Protein AF-A0A5N8WNR5-F1 (afdb_monomer_lite)

Foldseek 3Di:
DQVVLVVCLVVPPDDPVVSVVSCCCCVPQVCVQCVPPDPVVDDPVSVVVSVVVVVVVVVVVVVVVVVVVVVVVVVPPPPDPPDDPDDDDDDDDDDDDDDDDDDDPDDDDD

Sequence (110 aa):
MAFLLDRWLGVAELDETSYERAEGIIRNYIKPTFGDLKAGKLTAEMLELFYARLRQRQDQIRTRALIRVWRTTRSTTSPAPRSACFAASASRSPIEASPPPCRRSASSSA

InterPro domains:
  IPR004107 Integrase, SAM-like, N-terminal [PF14659] (5-50)
  IPR010998 Integrase/recombinase, N-terminal [G3DSA:1.10.150.130] (1-103)

Radius of gyration: 32.84 Å; chains: 1; bounding box: 47×81×42 Å

Structure (mmCIF, N/CA/C/O backbone):
data_AF-A0A5N8WNR5-F1
#
_entry.id   AF-A0A5N8WNR5-F1
#
loop_
_atom_site.group_PDB
_atom_site.id
_atom_site.type_symbol
_atom_site.label_atom_id
_atom_site.label_alt_id
_atom_site.label_comp_id
_atom_site.label_asym_id
_atom_site.label_entity_id
_atom_site.label_seq_id
_atom_site.pdbx_PDB_ins_code
_atom_site.Cartn_x
_atom_site.Cartn_y
_atom_site.Cartn_z
_atom_site.occupancy
_atom_site.B_iso_or_equiv
_atom_site.auth_seq_id
_atom_site.auth_comp_id
_atom_site.auth_asym_id
_atom_site.auth_atom_id
_atom_site.pdbx_PDB_model_num
ATOM 1 N N . MET A 1 1 ? -0.225 -11.974 3.074 1.00 89.94 1 MET A N 1
ATOM 2 C CA . MET A 1 1 ? -0.449 -11.275 1.790 1.00 89.94 1 MET A CA 1
ATOM 3 C C . MET A 1 1 ? 0.859 -10.981 1.067 1.00 89.94 1 MET A C 1
ATOM 5 O O . MET A 1 1 ? 0.861 -11.037 -0.152 1.00 89.94 1 MET A O 1
ATOM 9 N N . ALA A 1 2 ? 1.956 -10.687 1.780 1.00 91.06 2 ALA A N 1
ATOM 10 C CA . ALA A 1 2 ? 3.223 -10.234 1.189 1.00 91.06 2 ALA A CA 1
ATOM 11 C C . ALA A 1 2 ? 3.719 -11.101 0.017 1.00 91.06 2 ALA A C 1
ATOM 13 O O . ALA A 1 2 ? 3.940 -10.575 -1.066 1.00 91.06 2 ALA A O 1
ATOM 14 N N . PHE A 1 3 ? 3.763 -12.425 0.196 1.00 92.06 3 PHE A N 1
ATOM 15 C CA . PHE A 1 3 ? 4.153 -13.363 -0.863 1.00 92.06 3 PHE A CA 1
ATOM 16 C C . PHE A 1 3 ? 3.295 -13.251 -2.138 1.00 92.06 3 PHE A C 1
ATOM 18 O O . PHE A 1 3 ? 3.811 -13.354 -3.246 1.00 92.06 3 PHE A O 1
ATOM 25 N N . LEU A 1 4 ? 1.985 -13.015 -2.001 1.00 93.81 4 LEU A N 1
ATOM 26 C CA . LEU A 1 4 ? 1.087 -12.872 -3.153 1.00 93.81 4 LEU A CA 1
ATOM 27 C C . LEU A 1 4 ? 1.359 -11.579 -3.925 1.00 93.81 4 LEU A C 1
ATOM 29 O O . LEU A 1 4 ? 1.251 -11.578 -5.144 1.00 93.81 4 LEU A O 1
ATOM 33 N N . LEU A 1 5 ? 1.726 -10.501 -3.228 1.00 93.31 5 LEU A N 1
ATOM 34 C CA . LEU A 1 5 ? 2.086 -9.228 -3.858 1.00 93.31 5 LEU A CA 1
ATOM 35 C C . LEU A 1 5 ? 3.389 -9.359 -4.653 1.00 93.31 5 LEU A C 1
ATOM 37 O O . LEU A 1 5 ? 3.470 -8.853 -5.766 1.00 93.31 5 LEU A O 1
ATOM 41 N N . ASP A 1 6 ? 4.363 -10.098 -4.118 1.00 92.50 6 ASP A N 1
ATOM 42 C CA . ASP A 1 6 ? 5.626 -10.380 -4.810 1.00 92.50 6 ASP A CA 1
ATOM 43 C C . ASP A 1 6 ? 5.405 -11.269 -6.037 1.00 92.50 6 ASP A C 1
ATOM 45 O O . ASP A 1 6 ? 5.952 -11.021 -7.110 1.00 92.50 6 ASP A O 1
ATOM 49 N N . ARG A 1 7 ? 4.529 -12.275 -5.917 1.00 94.12 7 ARG A N 1
ATOM 50 C CA . ARG A 1 7 ? 4.144 -13.111 -7.058 1.00 94.12 7 ARG A CA 1
ATOM 51 C C . ARG A 1 7 ? 3.386 -12.317 -8.120 1.00 94.12 7 ARG A C 1
ATOM 53 O O . ARG A 1 7 ? 3.612 -12.553 -9.301 1.00 94.12 7 ARG A O 1
ATOM 60 N N . TRP A 1 8 ? 2.503 -11.407 -7.709 1.00 94.31 8 TRP A N 1
ATOM 61 C CA . TRP A 1 8 ? 1.761 -10.538 -8.620 1.00 94.31 8 TRP A CA 1
ATOM 62 C C . TRP A 1 8 ? 2.698 -9.600 -9.379 1.00 94.31 8 TRP A C 1
ATOM 64 O O . TRP A 1 8 ? 2.572 -9.517 -10.592 1.00 94.31 8 TRP A O 1
ATOM 74 N N . LEU A 1 9 ? 3.683 -8.985 -8.714 1.00 93.38 9 LEU A N 1
ATOM 75 C CA . LEU A 1 9 ? 4.697 -8.158 -9.379 1.00 93.38 9 LEU A CA 1
ATOM 76 C C . LEU A 1 9 ? 5.458 -8.924 -10.469 1.00 93.38 9 LEU A C 1
ATOM 78 O O . LEU A 1 9 ? 5.720 -8.367 -11.525 1.00 93.38 9 LEU A O 1
ATOM 82 N N . GLY A 1 10 ? 5.764 -10.205 -10.245 1.00 90.38 10 GLY A N 1
ATOM 83 C CA . GLY A 1 10 ? 6.450 -11.038 -11.238 1.00 90.38 10 GLY A CA 1
ATOM 84 C C . GLY A 1 10 ? 5.583 -11.529 -12.406 1.00 90.38 10 GLY A C 1
ATOM 85 O O . GLY A 1 10 ? 6.122 -12.112 -13.340 1.00 90.38 10 GLY A O 1
ATOM 86 N N . VAL A 1 11 ? 4.258 -11.362 -12.345 1.00 95.25 11 VAL A N 1
ATOM 87 C CA . VAL A 1 11 ? 3.315 -11.766 -13.412 1.00 95.25 11 VAL A CA 1
ATOM 88 C C . VAL A 1 11 ? 2.641 -10.553 -14.055 1.00 95.25 11 VAL A C 1
ATOM 90 O O . VAL A 1 11 ? 2.144 -10.643 -15.172 1.00 95.25 11 VAL A O 1
ATOM 93 N N . ALA A 1 12 ? 2.611 -9.418 -13.363 1.00 90.88 12 ALA A N 1
ATOM 94 C CA . ALA A 1 12 ? 2.114 -8.174 -13.908 1.00 90.88 12 ALA A CA 1
ATOM 95 C C . ALA A 1 12 ? 3.044 -7.735 -15.047 1.00 90.88 12 ALA A C 1
ATOM 97 O O . ALA A 1 12 ? 4.220 -7.459 -14.828 1.00 90.88 12 ALA A O 1
ATOM 98 N N . GLU A 1 13 ? 2.510 -7.680 -16.265 1.00 90.62 13 GLU A N 1
ATOM 99 C CA . GLU A 1 13 ? 3.202 -7.159 -17.446 1.00 90.62 13 GLU A CA 1
ATOM 100 C C . GLU A 1 13 ? 3.347 -5.633 -17.321 1.00 90.62 13 GLU A C 1
ATOM 102 O O . GLU A 1 13 ? 2.576 -4.858 -17.886 1.00 90.62 13 GLU A O 1
ATOM 107 N N . LEU A 1 14 ? 4.297 -5.197 -16.494 1.00 91.88 14 LEU A N 1
ATOM 108 C CA . LEU A 1 14 ? 4.606 -3.794 -16.233 1.00 91.88 14 LEU A CA 1
ATOM 109 C C . LEU A 1 14 ? 5.872 -3.392 -16.986 1.00 91.88 14 LEU A C 1
ATOM 111 O O . LEU A 1 14 ? 6.818 -4.170 -17.094 1.00 91.88 14 LEU A O 1
ATOM 115 N N . ASP A 1 15 ? 5.906 -2.151 -17.469 1.00 93.19 15 ASP A N 1
ATOM 116 C CA . ASP A 1 15 ? 7.166 -1.530 -17.867 1.00 93.19 15 ASP A CA 1
ATOM 117 C C . ASP A 1 15 ? 8.072 -1.317 -16.640 1.00 93.19 15 ASP A C 1
ATOM 119 O O . ASP A 1 15 ? 7.586 -1.239 -15.509 1.00 93.19 15 ASP A O 1
ATOM 123 N N . GLU A 1 16 ? 9.379 -1.179 -16.862 1.00 89.25 16 GLU A N 1
ATOM 124 C CA . GLU A 1 16 ? 10.378 -1.049 -15.790 1.00 89.25 16 GLU A CA 1
ATOM 125 C C . GLU A 1 16 ? 10.050 0.091 -14.806 1.00 89.25 16 GLU A C 1
ATOM 127 O O . GLU A 1 16 ? 10.093 -0.084 -13.590 1.00 89.25 16 GLU A O 1
ATOM 132 N N . THR A 1 17 ? 9.623 1.254 -15.312 1.00 93.00 17 THR A N 1
ATOM 133 C CA . THR A 1 17 ? 9.334 2.423 -14.463 1.00 93.00 17 THR A CA 1
ATOM 134 C C . THR A 1 17 ? 8.072 2.226 -13.622 1.00 93.00 17 THR A C 1
ATOM 136 O O . THR A 1 17 ? 7.988 2.673 -12.471 1.00 93.00 17 THR A O 1
ATOM 139 N N . SER A 1 18 ? 7.081 1.528 -14.176 1.00 93.06 18 SER A N 1
ATOM 140 C CA . SER A 1 18 ? 5.862 1.142 -13.474 1.00 93.06 18 SER A CA 1
ATOM 141 C C . SER A 1 18 ? 6.128 0.043 -12.454 1.00 93.06 18 SER A C 1
ATOM 143 O O . SER A 1 18 ? 5.547 0.092 -11.368 1.00 93.06 18 SER A O 1
ATOM 145 N N . TYR A 1 19 ? 7.021 -0.902 -12.761 1.00 94.50 19 TYR A N 1
ATOM 146 C CA . TYR A 1 19 ? 7.453 -1.946 -11.839 1.00 94.50 19 TYR A CA 1
ATOM 147 C C . TYR A 1 19 ? 8.126 -1.338 -10.608 1.00 94.50 19 T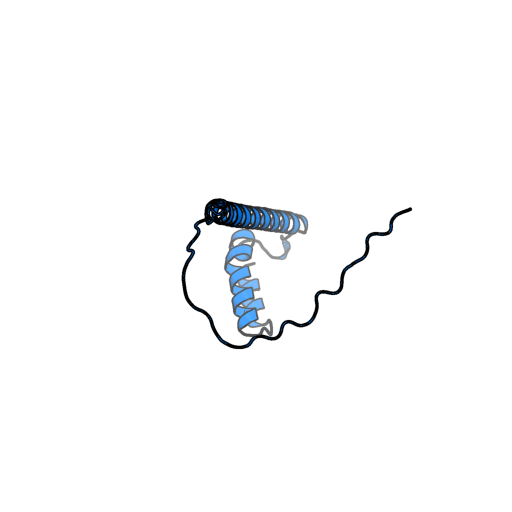YR A C 1
ATOM 149 O O . TYR A 1 19 ? 7.651 -1.554 -9.494 1.00 94.50 19 TYR A O 1
ATOM 157 N N . GLU A 1 20 ? 9.146 -0.496 -10.794 1.00 94.62 20 GLU A N 1
ATOM 158 C CA . GLU A 1 20 ? 9.848 0.180 -9.693 1.00 94.62 20 GLU A CA 1
ATOM 159 C C . GLU A 1 20 ? 8.885 1.004 -8.827 1.00 94.62 20 GLU A C 1
ATOM 161 O O . GLU A 1 20 ? 8.924 0.971 -7.590 1.00 94.62 20 GLU A O 1
ATOM 166 N N . ARG A 1 21 ? 7.959 1.732 -9.468 1.00 94.62 21 ARG A N 1
ATOM 167 C CA . ARG A 1 21 ? 6.927 2.491 -8.753 1.00 94.62 21 ARG A CA 1
ATOM 168 C C . ARG A 1 21 ? 6.011 1.564 -7.952 1.00 94.62 21 ARG A C 1
ATOM 170 O O . ARG A 1 21 ? 5.721 1.862 -6.790 1.00 94.62 21 ARG A O 1
ATOM 177 N N . ALA A 1 22 ? 5.520 0.486 -8.558 1.00 94.25 22 ALA A N 1
ATOM 178 C CA . ALA A 1 22 ? 4.606 -0.456 -7.921 1.00 94.25 22 ALA A CA 1
ATOM 179 C C . ALA A 1 22 ? 5.281 -1.179 -6.751 1.00 94.25 22 ALA A C 1
ATOM 181 O O . ALA A 1 22 ? 4.718 -1.224 -5.654 1.00 94.25 22 ALA A O 1
ATOM 182 N N . GLU A 1 23 ? 6.507 -1.661 -6.946 1.00 95.62 23 GLU A N 1
ATOM 183 C CA . GLU A 1 23 ? 7.337 -2.255 -5.903 1.00 95.62 23 GLU A CA 1
ATOM 184 C C . GLU A 1 23 ? 7.538 -1.269 -4.748 1.00 95.62 23 GLU A C 1
ATOM 186 O O . GLU A 1 23 ? 7.297 -1.611 -3.587 1.00 95.62 23 GLU A O 1
ATOM 191 N N . GLY A 1 24 ? 7.890 -0.017 -5.054 1.00 95.62 24 GLY A N 1
ATOM 192 C CA . GLY A 1 24 ? 8.044 1.041 -4.063 1.00 95.62 24 GLY A CA 1
ATOM 193 C C . GLY A 1 24 ? 6.773 1.269 -3.241 1.00 95.62 24 GLY A C 1
ATOM 194 O O . GLY A 1 24 ? 6.835 1.350 -2.011 1.00 95.62 24 GLY A O 1
ATOM 195 N N . ILE A 1 25 ? 5.602 1.322 -3.884 1.00 94.12 25 ILE A N 1
ATOM 196 C CA . ILE A 1 25 ? 4.313 1.472 -3.188 1.00 94.12 25 ILE A CA 1
ATOM 197 C C . ILE A 1 25 ? 4.032 0.257 -2.297 1.00 94.12 25 ILE A C 1
ATOM 199 O O . ILE A 1 25 ? 3.677 0.408 -1.122 1.00 94.12 25 ILE A O 1
ATOM 203 N N . ILE A 1 26 ? 4.206 -0.948 -2.841 1.00 94.94 26 ILE A N 1
ATOM 204 C CA . ILE A 1 26 ? 3.957 -2.204 -2.134 1.00 94.94 26 ILE A CA 1
ATOM 205 C C . ILE A 1 26 ? 4.855 -2.304 -0.904 1.00 94.94 26 ILE A C 1
ATOM 207 O O . ILE A 1 26 ? 4.362 -2.551 0.197 1.00 94.94 26 ILE A O 1
ATOM 211 N N . ARG A 1 27 ? 6.156 -2.063 -1.066 1.00 95.81 27 ARG A N 1
ATOM 212 C CA . ARG A 1 27 ? 7.150 -2.137 0.005 1.00 95.81 27 ARG A CA 1
ATOM 213 C C . ARG A 1 27 ? 6.911 -1.098 1.094 1.00 95.81 27 ARG A C 1
ATOM 215 O O . ARG A 1 27 ? 7.000 -1.436 2.271 1.00 95.81 27 ARG A O 1
ATOM 222 N N . ASN A 1 28 ? 6.606 0.142 0.720 1.00 95.06 28 ASN A N 1
ATOM 223 C CA . ASN A 1 28 ? 6.553 1.251 1.673 1.00 95.06 28 ASN A CA 1
ATOM 224 C C . ASN A 1 28 ? 5.205 1.384 2.388 1.00 95.06 28 ASN A C 1
ATOM 226 O O . ASN A 1 28 ? 5.165 1.874 3.516 1.00 95.06 28 ASN A O 1
ATOM 230 N N . TYR A 1 29 ? 4.102 0.972 1.755 1.00 93.94 29 TYR A N 1
ATOM 231 C CA . TYR A 1 29 ? 2.758 1.225 2.285 1.00 93.94 29 TYR A CA 1
ATOM 232 C C . TYR A 1 29 ? 1.944 -0.047 2.521 1.00 93.94 29 TYR A C 1
ATOM 234 O O . TYR A 1 29 ? 1.309 -0.182 3.570 1.00 93.94 29 TYR A O 1
ATOM 242 N N . ILE A 1 30 ? 1.959 -0.988 1.574 1.00 93.75 30 ILE A N 1
ATOM 243 C CA . ILE A 1 30 ? 1.048 -2.142 1.603 1.00 93.75 30 ILE A CA 1
ATOM 244 C C . ILE A 1 30 ? 1.607 -3.264 2.483 1.00 93.75 30 ILE A C 1
ATOM 246 O O . ILE A 1 3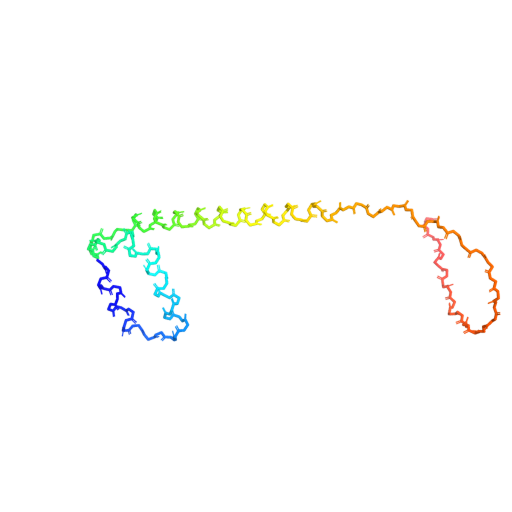0 ? 0.906 -3.740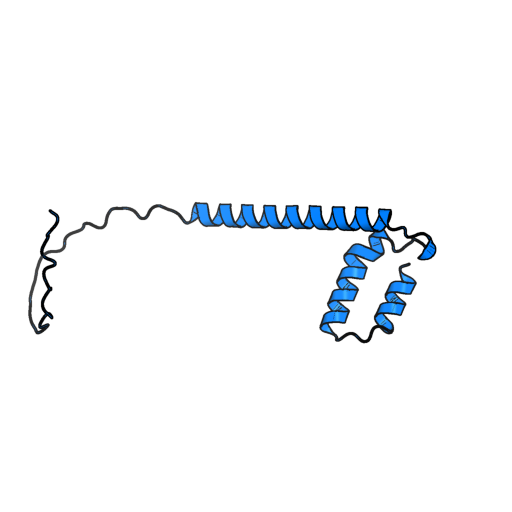 3.375 1.00 93.75 30 ILE A O 1
ATOM 250 N N . LYS A 1 31 ? 2.872 -3.661 2.291 1.00 94.00 31 LYS A N 1
ATOM 251 C CA . LYS A 1 31 ? 3.531 -4.721 3.072 1.00 94.00 31 LYS A CA 1
ATOM 252 C C . LYS A 1 31 ? 3.539 -4.435 4.581 1.00 94.00 31 LYS A C 1
ATOM 254 O O . LYS A 1 31 ? 3.131 -5.328 5.316 1.00 94.00 31 LYS A O 1
ATOM 259 N N . PRO A 1 32 ? 3.887 -3.229 5.069 1.00 94.62 32 PRO A N 1
ATOM 260 C CA . PRO A 1 32 ? 3.878 -2.956 6.508 1.00 94.62 32 PRO A CA 1
ATOM 261 C C . PRO A 1 32 ? 2.480 -2.997 7.137 1.00 94.62 32 PRO A C 1
ATOM 263 O O . PRO A 1 32 ? 2.355 -3.220 8.334 1.00 94.62 32 PRO A O 1
ATOM 266 N N . THR A 1 33 ? 1.430 -2.759 6.345 1.00 94.06 33 THR A N 1
ATOM 267 C CA . THR A 1 33 ? 0.056 -2.647 6.859 1.00 94.06 33 THR A CA 1
ATOM 268 C C . THR A 1 33 ? -0.714 -3.963 6.747 1.00 94.06 33 THR A C 1
ATOM 270 O O . THR A 1 33 ? -1.442 -4.341 7.660 1.00 94.06 33 THR A O 1
ATOM 273 N N . PHE A 1 34 ? -0.565 -4.667 5.624 1.00 94.75 34 PHE A N 1
ATOM 274 C CA . PHE A 1 34 ? -1.364 -5.847 5.280 1.00 94.75 34 PHE A CA 1
ATOM 275 C C . PHE A 1 34 ? -0.517 -7.082 4.953 1.00 94.75 34 PHE A C 1
ATOM 277 O O . PHE A 1 34 ? -1.068 -8.127 4.605 1.00 94.75 34 PHE A O 1
ATOM 284 N N . GLY A 1 35 ? 0.814 -6.996 5.044 1.00 91.31 35 GLY A N 1
ATOM 285 C CA . GLY A 1 35 ? 1.740 -8.058 4.642 1.00 91.31 35 GLY A CA 1
ATOM 286 C C . GLY A 1 35 ? 1.478 -9.390 5.338 1.00 91.31 35 GLY A C 1
ATOM 287 O O . GLY A 1 35 ? 1.421 -10.420 4.658 1.00 91.31 35 GLY A O 1
ATOM 288 N N . ASP A 1 36 ? 1.208 -9.353 6.642 1.00 93.94 36 ASP A N 1
ATOM 289 C CA . ASP A 1 36 ? 0.951 -10.537 7.475 1.00 93.94 36 ASP A CA 1
ATOM 290 C C . ASP A 1 36 ? -0.512 -11.004 7.430 1.00 93.94 36 ASP A C 1
ATOM 292 O O . ASP A 1 36 ? -0.842 -12.128 7.816 1.00 93.94 36 ASP A O 1
ATOM 296 N N . LEU A 1 37 ? -1.413 -10.173 6.901 1.00 94.19 37 LEU A N 1
ATOM 297 C CA . LEU A 1 37 ? -2.827 -10.506 6.790 1.00 94.19 37 LEU A CA 1
ATOM 298 C C . LEU A 1 37 ? -3.049 -11.538 5.674 1.00 94.19 37 LEU A C 1
ATOM 300 O O . LEU A 1 37 ? -2.419 -11.500 4.615 1.00 94.19 37 LEU A O 1
ATOM 304 N N . LYS A 1 38 ? -3.968 -12.486 5.868 1.00 92.38 38 LYS A N 1
ATOM 305 C CA . LYS A 1 38 ? -4.421 -13.360 4.772 1.00 92.38 38 LYS A CA 1
ATOM 306 C C . LYS A 1 38 ? -5.325 -12.566 3.824 1.00 92.38 38 LYS A C 1
ATOM 308 O O . LYS A 1 38 ? -6.166 -11.812 4.299 1.00 92.38 38 LYS A O 1
ATOM 313 N N . ALA A 1 39 ? -5.205 -12.798 2.514 1.00 89.12 39 ALA A N 1
ATOM 314 C CA . ALA A 1 39 ? -5.995 -12.105 1.486 1.00 89.12 39 ALA A CA 1
ATOM 315 C C . ALA A 1 39 ? -7.504 -12.124 1.781 1.00 89.12 39 ALA A C 1
ATOM 317 O O . ALA A 1 39 ? -8.147 -11.085 1.787 1.00 89.12 39 ALA A O 1
ATOM 318 N N . GLY A 1 40 ? -8.049 -13.294 2.129 1.00 92.94 40 GLY A N 1
ATOM 319 C CA . GLY A 1 40 ? -9.478 -13.454 2.422 1.00 92.94 40 GLY A CA 1
ATOM 320 C C . GLY A 1 40 ? -9.963 -12.808 3.725 1.00 92.94 40 GLY A C 1
ATOM 321 O O . GLY A 1 40 ? -11.155 -12.834 3.994 1.00 92.94 40 GLY A O 1
ATOM 322 N N . LYS A 1 41 ? -9.066 -12.256 4.554 1.00 94.00 41 LYS A N 1
ATOM 323 C CA . LYS A 1 41 ? -9.432 -11.491 5.760 1.00 94.00 41 LYS A CA 1
ATOM 324 C C . LYS A 1 41 ? -9.445 -9.982 5.528 1.00 94.00 41 LYS A C 1
ATOM 326 O O . LYS A 1 41 ? -9.723 -9.229 6.454 1.00 94.00 41 LYS A O 1
ATOM 331 N N . LEU A 1 42 ? -9.086 -9.540 4.329 1.00 93.50 42 LEU A N 1
ATOM 332 C CA . LEU A 1 42 ? -9.033 -8.134 3.983 1.00 93.50 42 LEU A CA 1
ATOM 333 C C . LEU A 1 42 ? -10.453 -7.656 3.662 1.00 93.50 42 LEU A C 1
ATOM 335 O O . LEU A 1 42 ? -11.089 -8.155 2.737 1.00 93.50 42 LEU A O 1
ATOM 339 N N . THR A 1 43 ? -10.962 -6.728 4.470 1.00 95.56 43 THR A N 1
ATOM 340 C CA . THR A 1 43 ? -12.315 -6.178 4.324 1.00 95.56 43 THR A CA 1
ATOM 341 C C . THR A 1 43 ? -12.280 -4.812 3.643 1.00 95.56 43 THR A C 1
ATOM 343 O O . THR A 1 43 ? -11.259 -4.118 3.658 1.00 95.56 43 THR A O 1
ATOM 346 N N . ALA A 1 44 ? -13.413 -4.399 3.069 1.00 95.25 44 ALA A N 1
ATOM 347 C CA . ALA A 1 44 ? -13.554 -3.071 2.475 1.00 95.25 44 ALA A CA 1
ATOM 348 C C . ALA A 1 44 ? -13.296 -1.954 3.503 1.00 95.25 44 ALA A C 1
ATOM 350 O O . ALA A 1 44 ? -12.575 -1.007 3.215 1.00 95.25 44 ALA A O 1
ATOM 351 N N . GLU A 1 45 ? -13.791 -2.106 4.734 1.00 96.75 45 GLU A N 1
ATOM 352 C CA . GLU A 1 45 ? -13.582 -1.131 5.813 1.00 96.75 45 GLU A CA 1
ATOM 353 C C . GLU A 1 45 ? -12.094 -0.914 6.135 1.00 96.75 45 GLU A C 1
ATOM 355 O O . GLU A 1 45 ? -11.645 0.219 6.312 1.00 96.75 45 GLU A O 1
ATOM 360 N N . MET A 1 46 ? -11.292 -1.986 6.150 1.00 95.94 46 MET A N 1
ATOM 361 C CA . MET A 1 46 ? -9.847 -1.880 6.376 1.00 95.94 46 MET A CA 1
ATOM 362 C C . MET A 1 46 ? -9.147 -1.090 5.265 1.00 95.94 46 MET A C 1
ATOM 364 O O . MET A 1 46 ? -8.219 -0.327 5.548 1.00 95.94 46 MET A O 1
ATOM 368 N N . LEU A 1 47 ? -9.588 -1.258 4.014 1.00 95.06 47 LEU A N 1
ATOM 369 C CA . LEU A 1 47 ? -9.074 -0.490 2.882 1.00 95.06 47 LEU A CA 1
ATOM 370 C C . LEU A 1 47 ? -9.479 0.980 2.975 1.00 95.06 47 LEU A C 1
ATOM 372 O O . LEU A 1 47 ? -8.619 1.845 2.821 1.00 95.06 47 LEU A O 1
ATOM 376 N N . GLU A 1 48 ? -10.740 1.272 3.285 1.00 96.06 48 GLU A N 1
ATOM 377 C CA . GLU A 1 48 ? -11.235 2.646 3.426 1.00 96.06 48 GLU A CA 1
ATOM 378 C C . GLU A 1 48 ? -10.471 3.414 4.511 1.00 96.06 48 GLU A C 1
ATOM 380 O O . GLU A 1 48 ? -9.960 4.512 4.275 1.00 96.06 48 GLU A O 1
ATOM 385 N N . LEU A 1 49 ? -10.282 2.805 5.686 1.00 96.25 49 LEU A N 1
ATOM 386 C CA . LEU A 1 49 ? -9.500 3.407 6.768 1.00 96.25 49 LEU A CA 1
ATOM 387 C C . LEU A 1 49 ? -8.037 3.634 6.371 1.00 96.25 49 LEU A C 1
ATOM 389 O O . LEU A 1 49 ? -7.426 4.640 6.747 1.00 96.25 49 LEU A O 1
ATOM 393 N N . PHE A 1 50 ? -7.457 2.712 5.608 1.00 95.44 50 PHE A N 1
ATOM 394 C CA . PHE A 1 50 ? -6.098 2.854 5.105 1.00 95.44 50 PHE A CA 1
ATOM 395 C C . PHE A 1 50 ? -5.974 4.004 4.098 1.00 95.44 50 PHE A C 1
ATOM 397 O O . PHE A 1 50 ? -5.08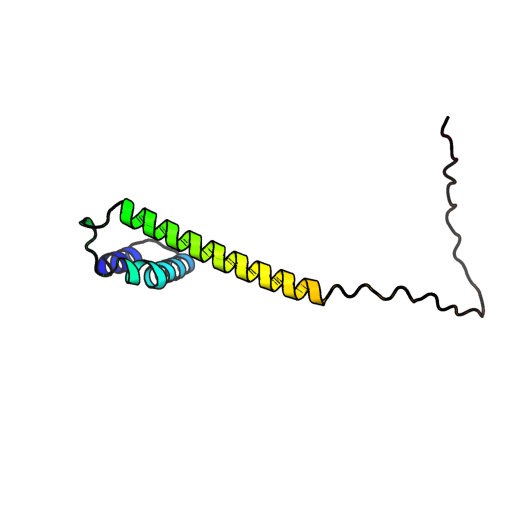5 4.849 4.245 1.00 95.44 50 PHE A O 1
ATOM 404 N N . TYR A 1 51 ? -6.890 4.099 3.133 1.00 93.69 51 TYR A N 1
ATOM 405 C CA . TYR A 1 51 ? -6.916 5.196 2.166 1.00 93.69 51 TYR A CA 1
ATOM 406 C C . TYR A 1 51 ? -7.175 6.549 2.833 1.00 93.69 51 TYR A C 1
ATOM 408 O O . TYR A 1 51 ? -6.490 7.525 2.511 1.00 93.69 51 TYR A O 1
ATOM 416 N N . ALA A 1 52 ? -8.068 6.613 3.824 1.00 95.81 52 ALA A N 1
ATOM 417 C CA . ALA A 1 52 ? -8.298 7.820 4.613 1.00 95.81 52 ALA A CA 1
ATOM 418 C C . ALA A 1 52 ? -7.008 8.307 5.300 1.00 95.81 52 ALA A C 1
ATOM 420 O O . ALA A 1 52 ? -6.668 9.492 5.232 1.00 95.81 52 ALA A O 1
ATOM 421 N N . ARG A 1 53 ? -6.227 7.389 5.891 1.00 94.12 53 ARG A N 1
ATOM 422 C CA . ARG A 1 53 ? -4.930 7.712 6.516 1.00 94.12 53 ARG A CA 1
ATOM 423 C C . ARG A 1 53 ? -3.886 8.191 5.506 1.00 94.12 53 ARG A C 1
ATOM 425 O O . ARG A 1 53 ? -3.122 9.109 5.813 1.00 94.12 53 ARG A O 1
ATOM 432 N N . LEU A 1 54 ? -3.821 7.583 4.320 1.00 93.94 54 LEU A N 1
ATOM 433 C CA . LEU A 1 54 ? -2.904 8.025 3.263 1.00 93.94 54 LEU A CA 1
ATOM 434 C C . LEU A 1 54 ? -3.239 9.443 2.796 1.00 93.94 54 LEU A C 1
ATOM 436 O O . LEU A 1 54 ? -2.342 10.284 2.715 1.00 93.94 54 LEU A O 1
ATOM 440 N N . ARG A 1 55 ? -4.526 9.724 2.570 1.00 92.12 55 ARG A N 1
ATOM 441 C CA . ARG A 1 55 ? -5.006 11.049 2.167 1.00 92.12 55 ARG A CA 1
ATOM 442 C C . ARG A 1 55 ? -4.676 12.111 3.211 1.00 92.12 55 ARG A C 1
ATOM 444 O O . ARG A 1 55 ? -4.084 13.132 2.877 1.00 92.12 55 ARG A O 1
ATOM 451 N N . GLN A 1 56 ? -4.936 11.825 4.487 1.00 93.00 56 GLN A N 1
ATOM 452 C CA . GLN A 1 56 ? -4.608 12.742 5.579 1.00 93.00 56 GLN A CA 1
ATOM 453 C C . GLN A 1 56 ? -3.108 13.080 5.621 1.00 93.00 56 GLN A C 1
ATOM 455 O O . GLN A 1 56 ? -2.733 14.242 5.788 1.00 93.00 56 GLN A O 1
ATOM 460 N N . ARG A 1 57 ? -2.226 12.086 5.442 1.00 89.94 57 ARG A N 1
ATOM 461 C CA . ARG A 1 57 ? -0.775 12.335 5.399 1.00 89.94 57 ARG A CA 1
ATOM 462 C C . ARG A 1 57 ? -0.353 13.144 4.175 1.00 89.94 57 ARG A C 1
ATOM 464 O O . ARG A 1 57 ? 0.510 14.013 4.302 1.00 89.94 57 ARG A O 1
ATOM 471 N N . GLN A 1 58 ? -0.952 12.898 3.013 1.00 89.31 58 GLN A N 1
ATOM 472 C CA . GLN A 1 58 ? -0.691 13.693 1.811 1.00 89.31 58 GLN A CA 1
ATOM 473 C C . GLN A 1 58 ? -1.097 15.159 2.007 1.00 89.31 58 GLN A C 1
ATOM 475 O O . GLN A 1 58 ? -0.304 16.052 1.696 1.00 89.31 58 GLN A O 1
ATOM 480 N N . ASP A 1 59 ? -2.261 15.415 2.606 1.00 88.38 59 ASP A N 1
ATOM 481 C CA . ASP A 1 59 ? -2.734 16.771 2.902 1.00 88.38 59 ASP A CA 1
ATOM 482 C C . ASP A 1 59 ? -1.803 17.499 3.882 1.00 88.38 59 ASP A C 1
ATOM 484 O O . ASP A 1 59 ? -1.473 18.673 3.688 1.00 88.38 59 ASP A O 1
ATOM 488 N N . GLN A 1 60 ? -1.286 16.798 4.895 1.00 87.69 60 GLN A N 1
ATOM 489 C CA . GLN A 1 60 ? -0.303 17.353 5.831 1.00 87.69 60 GLN A CA 1
ATOM 490 C C . GLN A 1 60 ? 1.026 17.700 5.147 1.00 87.69 60 GLN A C 1
ATOM 492 O O . GLN A 1 60 ? 1.566 18.788 5.364 1.00 87.69 60 GLN A O 1
ATOM 497 N N . ILE A 1 61 ? 1.558 16.807 4.304 1.00 88.19 61 ILE A N 1
ATOM 498 C CA . ILE A 1 61 ? 2.799 17.057 3.554 1.00 88.19 61 ILE A CA 1
ATOM 499 C C . ILE A 1 61 ? 2.617 18.250 2.615 1.00 88.19 61 ILE A C 1
ATOM 501 O O . ILE A 1 61 ? 3.470 19.141 2.588 1.00 88.19 61 ILE A O 1
ATOM 505 N N . ARG A 1 62 ? 1.490 18.308 1.899 1.00 85.25 62 ARG A N 1
ATOM 506 C CA . ARG A 1 62 ? 1.137 19.424 1.018 1.00 85.25 62 ARG A CA 1
ATOM 507 C C . ARG A 1 62 ? 1.048 20.735 1.794 1.00 85.25 62 ARG A C 1
ATOM 509 O O . ARG A 1 62 ? 1.657 21.722 1.393 1.00 85.25 62 ARG A O 1
ATOM 516 N N . THR A 1 63 ? 0.368 20.733 2.937 1.00 86.25 63 THR A N 1
ATOM 517 C CA . THR A 1 63 ? 0.260 21.906 3.818 1.00 86.25 63 THR A CA 1
ATOM 518 C C . THR A 1 63 ? 1.636 22.365 4.297 1.00 86.25 63 THR A C 1
ATOM 520 O O . THR A 1 63 ? 1.951 23.553 4.249 1.00 86.25 63 THR A O 1
ATOM 523 N N . ARG A 1 64 ? 2.513 21.430 4.681 1.00 84.38 64 ARG A N 1
ATOM 524 C CA . ARG A 1 64 ? 3.884 21.746 5.105 1.00 84.38 64 ARG A CA 1
ATOM 525 C C . ARG A 1 64 ? 4.729 22.326 3.968 1.00 84.38 64 ARG A C 1
ATOM 527 O O . ARG A 1 64 ? 5.501 23.255 4.203 1.00 84.38 64 ARG A O 1
ATOM 534 N N . ALA A 1 65 ? 4.582 21.806 2.750 1.00 82.88 65 ALA A N 1
ATOM 535 C CA . ALA A 1 65 ? 5.248 22.339 1.564 1.00 82.88 65 ALA A CA 1
ATOM 536 C C . ALA A 1 65 ? 4.774 23.764 1.249 1.00 82.88 65 ALA A C 1
ATOM 538 O O . ALA A 1 65 ? 5.603 24.644 1.025 1.00 82.88 65 ALA A O 1
ATOM 539 N N . LEU A 1 66 ? 3.463 24.015 1.334 1.00 78.44 66 LEU A N 1
ATOM 540 C CA . LEU A 1 66 ? 2.899 25.353 1.179 1.00 78.44 66 LEU A CA 1
ATOM 541 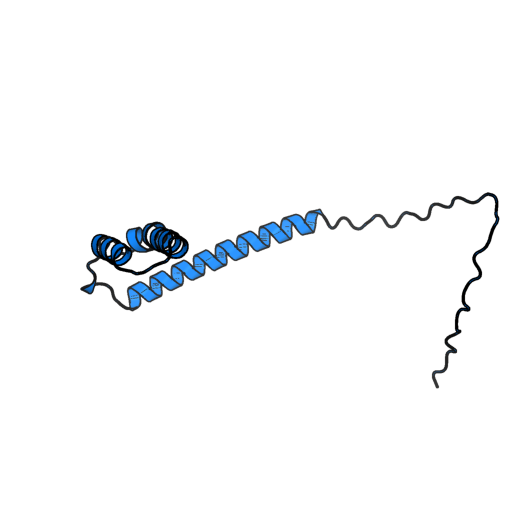C C . LEU A 1 66 ? 3.485 26.310 2.220 1.00 78.44 66 LEU A C 1
ATOM 543 O O . LEU A 1 66 ? 4.048 27.330 1.838 1.00 78.44 66 LEU A O 1
ATOM 547 N N . ILE A 1 67 ? 3.445 25.973 3.515 1.00 81.44 67 ILE A N 1
ATOM 548 C CA . ILE A 1 67 ? 4.012 26.821 4.582 1.00 81.44 67 ILE A CA 1
ATOM 549 C C . ILE A 1 67 ? 5.487 27.156 4.310 1.00 81.44 67 ILE A C 1
ATOM 551 O O . ILE A 1 67 ? 5.909 28.289 4.545 1.00 81.44 67 ILE A O 1
ATOM 555 N N . ARG A 1 68 ? 6.273 26.199 3.796 1.00 82.56 68 ARG A N 1
ATOM 556 C CA . ARG A 1 68 ? 7.674 26.437 3.422 1.00 82.56 68 ARG A CA 1
ATOM 557 C C . ARG A 1 68 ? 7.781 27.472 2.301 1.00 82.56 68 ARG A C 1
ATOM 559 O O . ARG A 1 68 ? 8.522 28.432 2.470 1.00 82.56 68 ARG A O 1
ATOM 566 N N . VAL A 1 69 ? 7.016 27.321 1.219 1.00 83.81 69 VAL A N 1
ATOM 567 C CA . VAL A 1 69 ? 6.992 28.285 0.104 1.00 83.81 69 VAL A CA 1
ATOM 568 C C . VAL A 1 69 ? 6.567 29.674 0.586 1.00 83.81 69 VAL A C 1
ATOM 570 O O . VAL A 1 69 ? 7.272 30.644 0.323 1.00 83.81 69 VAL A O 1
ATOM 573 N N . TRP A 1 70 ? 5.479 29.768 1.359 1.00 76.94 70 TRP A N 1
ATOM 574 C CA . TRP A 1 70 ? 4.995 31.027 1.938 1.00 76.94 70 TRP A CA 1
ATOM 575 C C . TRP A 1 70 ? 6.039 31.711 2.828 1.00 76.94 70 TRP A C 1
ATOM 577 O O . TRP A 1 70 ? 6.132 32.937 2.842 1.00 76.94 70 TRP A O 1
ATOM 587 N N . ARG A 1 71 ? 6.832 30.937 3.579 1.00 72.12 71 ARG A N 1
ATOM 588 C CA . ARG A 1 71 ? 7.917 31.477 4.408 1.00 72.12 71 ARG A CA 1
ATOM 589 C C . ARG A 1 71 ? 9.035 32.061 3.544 1.00 72.12 71 ARG A C 1
ATOM 591 O O . ARG A 1 71 ? 9.523 33.140 3.861 1.00 72.12 71 ARG A O 1
ATOM 598 N N . THR A 1 72 ? 9.411 31.384 2.460 1.00 72.06 72 THR A N 1
ATOM 599 C CA . THR A 1 72 ? 10.488 31.832 1.566 1.00 72.06 72 THR A CA 1
ATOM 600 C C . THR A 1 72 ? 10.084 33.060 0.746 1.00 72.06 72 THR A C 1
ATOM 602 O O . THR A 1 72 ? 10.854 34.013 0.666 1.00 72.06 72 THR A O 1
ATOM 605 N N . THR A 1 73 ? 8.863 33.105 0.202 1.00 62.31 73 THR A N 1
ATOM 606 C CA . THR A 1 73 ? 8.388 34.254 -0.597 1.00 62.31 73 THR A CA 1
ATOM 607 C C . THR A 1 73 ? 8.122 35.502 0.251 1.00 62.31 73 THR A C 1
ATOM 609 O O . THR A 1 73 ? 8.318 36.626 -0.218 1.00 62.31 73 THR A O 1
ATOM 612 N N . ARG A 1 74 ? 7.751 35.332 1.530 1.00 56.72 74 ARG A N 1
ATOM 613 C CA . ARG A 1 74 ? 7.594 36.446 2.481 1.00 56.72 74 ARG A CA 1
ATOM 614 C C . ARG A 1 74 ? 8.926 37.121 2.829 1.00 56.72 74 ARG A C 1
ATOM 616 O O . ARG A 1 74 ? 8.929 38.321 3.062 1.00 56.72 74 ARG A O 1
ATOM 623 N N . SER A 1 75 ? 10.048 36.395 2.821 1.00 53.81 75 SER A N 1
ATOM 624 C CA . SER A 1 75 ? 11.381 36.982 3.057 1.00 53.81 75 SER A CA 1
ATOM 625 C C . SER A 1 75 ? 11.972 37.729 1.855 1.00 53.81 75 SER A C 1
ATOM 627 O O . SER A 1 75 ? 12.861 38.551 2.045 1.00 53.81 75 SER A O 1
ATOM 629 N N . THR A 1 76 ? 11.496 37.476 0.631 1.00 54.66 76 THR A N 1
ATOM 630 C CA . THR A 1 76 ? 12.011 38.139 -0.586 1.00 54.66 76 THR A CA 1
ATOM 631 C C . THR A 1 76 ? 11.190 39.358 -1.002 1.00 54.66 76 THR A C 1
ATOM 633 O O . THR A 1 76 ? 11.657 40.163 -1.802 1.00 54.66 76 THR A O 1
ATOM 636 N N . THR A 1 77 ? 9.997 39.547 -0.428 1.00 52.06 77 THR A N 1
ATOM 637 C CA . THR A 1 77 ? 9.220 40.784 -0.601 1.00 52.06 77 THR A CA 1
ATOM 638 C C . THR A 1 77 ? 9.732 41.843 0.381 1.00 52.06 77 THR A C 1
ATOM 640 O O . THR A 1 77 ? 9.031 42.269 1.293 1.00 52.06 77 THR A O 1
ATOM 643 N N . SER A 1 78 ? 10.993 42.249 0.218 1.00 48.94 78 SER A N 1
ATOM 644 C CA . SER A 1 78 ? 11.412 43.577 0.662 1.00 48.94 78 SER A CA 1
ATOM 645 C C . SER A 1 78 ? 10.698 44.573 -0.257 1.00 48.94 78 SER A C 1
ATOM 647 O O . SER A 1 78 ? 10.820 44.427 -1.478 1.00 48.94 78 SER A O 1
ATOM 649 N N . PRO A 1 79 ? 9.909 45.539 0.249 1.00 50.09 79 PRO A N 1
ATOM 650 C CA . PRO A 1 79 ? 9.425 46.609 -0.606 1.00 50.09 79 PRO A CA 1
ATOM 651 C C . PRO A 1 79 ? 10.667 47.301 -1.164 1.00 50.09 79 PRO A C 1
ATOM 653 O O . PRO A 1 79 ? 11.494 47.792 -0.397 1.00 50.09 79 PRO A O 1
ATOM 656 N N . ALA A 1 80 ? 10.833 47.285 -2.490 1.00 56.31 80 ALA A N 1
ATOM 657 C CA . ALA A 1 80 ? 11.896 48.035 -3.145 1.00 56.31 80 ALA A CA 1
ATOM 658 C C . ALA A 1 80 ? 11.945 49.444 -2.529 1.00 56.31 80 ALA A C 1
ATOM 660 O O . ALA A 1 80 ? 10.882 50.066 -2.382 1.00 56.31 80 ALA A O 1
ATOM 661 N N . PRO A 1 81 ? 13.120 49.951 -2.114 1.00 44.50 81 PRO A N 1
ATOM 662 C CA . PRO A 1 81 ? 13.180 51.283 -1.551 1.00 44.50 81 PRO A CA 1
ATOM 663 C C . PRO A 1 81 ? 12.682 52.252 -2.624 1.00 44.50 81 PRO A C 1
ATOM 665 O O . PRO A 1 81 ? 13.242 52.335 -3.718 1.00 44.50 81 PRO A O 1
ATOM 668 N N . ARG A 1 82 ? 11.602 52.980 -2.318 1.00 51.34 82 ARG A N 1
ATOM 669 C CA . ARG A 1 82 ? 11.144 54.153 -3.074 1.00 51.34 82 ARG A CA 1
ATOM 670 C C . ARG A 1 82 ? 12.187 55.261 -2.897 1.00 51.34 82 ARG A C 1
ATOM 672 O O . ARG A 1 82 ? 11.950 56.229 -2.191 1.00 51.34 82 ARG A O 1
ATOM 679 N N . SER A 1 83 ? 13.376 55.083 -3.458 1.00 47.81 83 SER A N 1
ATOM 680 C CA . SER A 1 83 ? 14.411 56.110 -3.518 1.00 47.81 83 SER A CA 1
ATOM 681 C C . SER A 1 83 ? 15.377 55.794 -4.652 1.00 47.81 83 SER A C 1
ATOM 683 O O . SER A 1 83 ? 16.450 55.232 -4.463 1.00 47.81 83 SER A O 1
ATOM 685 N N . ALA A 1 84 ? 14.956 56.150 -5.859 1.00 45.50 84 ALA A N 1
ATOM 686 C CA . ALA A 1 84 ? 15.868 56.483 -6.944 1.00 45.50 84 ALA A CA 1
ATOM 687 C C . ALA A 1 84 ? 15.291 57.677 -7.721 1.00 45.50 84 ALA A C 1
ATOM 689 O O . ALA A 1 84 ? 15.192 57.667 -8.941 1.00 45.50 84 ALA A O 1
ATOM 690 N N . CYS A 1 85 ? 14.885 58.719 -6.989 1.00 41.59 85 CYS A N 1
ATOM 691 C CA . CYS A 1 85 ? 15.020 60.080 -7.493 1.00 41.59 85 CYS A CA 1
ATOM 692 C C . CYS A 1 85 ? 16.435 60.516 -7.117 1.00 41.59 85 CYS A C 1
ATOM 694 O O . CYS A 1 85 ? 16.643 61.064 -6.039 1.00 41.59 85 CYS A O 1
ATOM 696 N N . PHE A 1 86 ? 17.418 60.238 -7.970 1.00 38.16 86 PHE A N 1
ATOM 697 C CA . PHE A 1 86 ? 18.662 60.992 -7.927 1.00 38.16 86 PHE A CA 1
ATOM 698 C C . PHE A 1 86 ? 18.954 61.525 -9.319 1.00 38.16 86 PHE A C 1
ATOM 700 O O . PHE A 1 86 ? 19.139 60.782 -10.279 1.00 38.16 86 PHE A O 1
ATOM 707 N N . ALA A 1 87 ? 18.885 62.848 -9.398 1.00 42.44 87 ALA A N 1
ATOM 708 C CA . ALA A 1 87 ? 19.194 63.645 -10.559 1.00 42.44 87 ALA A CA 1
ATOM 709 C C . ALA A 1 87 ? 20.678 63.515 -10.926 1.00 42.44 87 ALA A C 1
ATOM 711 O O . ALA A 1 87 ? 21.545 63.547 -10.055 1.00 42.44 87 ALA A O 1
ATOM 712 N N . ALA A 1 88 ? 20.961 63.472 -12.224 1.00 36.44 88 ALA A N 1
ATOM 713 C CA . ALA A 1 88 ? 22.245 63.881 -12.772 1.00 36.44 88 ALA A CA 1
ATOM 714 C C . ALA A 1 88 ? 21.977 64.681 -14.051 1.00 36.44 88 ALA A C 1
ATOM 716 O O . ALA A 1 88 ? 21.702 64.140 -15.119 1.00 36.44 88 ALA A O 1
ATOM 717 N N . SER A 1 89 ? 21.975 66.001 -13.893 1.00 44.66 89 SER A N 1
ATOM 718 C CA . SER A 1 89 ? 22.005 66.995 -14.960 1.00 44.66 89 SER A CA 1
ATOM 719 C C . SER A 1 89 ? 23.428 67.172 -15.507 1.00 44.66 89 SER A C 1
ATOM 721 O O . SER A 1 89 ? 24.376 67.130 -14.728 1.00 44.66 89 SER A O 1
ATOM 723 N N . ALA A 1 90 ? 23.511 67.516 -16.802 1.00 35.41 90 ALA A N 1
ATOM 724 C CA . ALA A 1 90 ? 24.681 67.942 -17.595 1.00 35.41 90 ALA A CA 1
ATOM 725 C C . ALA A 1 90 ? 25.578 66.789 -18.106 1.00 35.41 90 ALA A C 1
ATOM 727 O O . ALA A 1 90 ? 26.052 65.977 -17.333 1.00 35.41 90 ALA A O 1
ATOM 728 N N . SER A 1 91 ? 25.903 66.641 -19.396 1.00 41.06 91 SER A N 1
ATOM 729 C CA . SER A 1 91 ? 25.964 67.592 -20.513 1.00 41.06 91 SER A CA 1
ATOM 730 C C . SER A 1 91 ? 26.094 66.847 -21.864 1.00 41.06 91 SER A C 1
ATOM 732 O O . SER A 1 91 ? 26.542 65.706 -21.887 1.00 41.06 91 SER A O 1
ATOM 734 N N . ARG A 1 92 ? 25.778 67.560 -22.962 1.00 32.06 92 ARG A N 1
ATOM 735 C CA . ARG A 1 92 ? 26.046 67.284 -24.400 1.00 32.06 92 ARG A CA 1
ATOM 736 C C . ARG A 1 92 ? 25.152 66.292 -25.174 1.00 32.06 92 ARG A C 1
ATOM 738 O O . ARG A 1 92 ? 25.332 65.084 -25.136 1.00 32.06 92 ARG A O 1
ATOM 745 N N . SER A 1 93 ? 24.281 66.872 -26.007 1.00 38.53 93 SER A N 1
ATOM 746 C CA . SER A 1 93 ? 23.805 66.364 -27.316 1.00 38.53 93 SER A CA 1
ATOM 747 C C . SER A 1 93 ? 24.974 66.237 -28.331 1.00 38.53 93 SER A C 1
ATOM 749 O O . SER A 1 93 ? 26.052 66.746 -28.002 1.00 38.53 93 SER A O 1
ATOM 751 N N . PRO A 1 94 ? 24.814 65.719 -29.582 1.00 46.25 94 PRO A N 1
ATOM 752 C CA . PRO A 1 94 ? 23.595 65.316 -30.320 1.00 46.25 94 PRO A CA 1
ATOM 753 C C . PRO A 1 94 ? 23.717 63.913 -30.993 1.00 46.25 94 PRO A C 1
ATOM 755 O O . PRO A 1 94 ? 24.797 63.343 -31.049 1.00 46.25 94 PRO A O 1
ATOM 758 N N . ILE A 1 95 ? 22.653 63.247 -31.457 1.00 36.25 95 ILE A N 1
ATOM 759 C CA . ILE A 1 95 ? 22.196 63.237 -32.865 1.00 36.25 95 ILE A CA 1
ATOM 760 C C . ILE A 1 95 ? 21.033 62.221 -32.969 1.00 36.25 95 ILE A C 1
ATOM 762 O O . ILE A 1 95 ? 21.098 61.141 -32.393 1.00 36.25 95 ILE A O 1
ATOM 766 N N . GLU A 1 96 ? 19.990 62.628 -33.697 1.00 37.56 96 GLU A N 1
ATOM 767 C CA . GLU A 1 96 ? 18.884 61.855 -34.290 1.00 37.56 96 GLU A CA 1
ATOM 768 C C . GLU A 1 96 ? 18.168 60.776 -33.467 1.00 37.56 96 GLU A C 1
ATOM 770 O O . GLU A 1 96 ? 18.460 59.586 -33.529 1.00 37.56 96 GLU A O 1
ATOM 775 N N . ALA A 1 97 ? 17.042 61.180 -32.885 1.00 36.53 97 ALA A N 1
ATOM 776 C CA . ALA A 1 97 ? 15.847 60.351 -32.936 1.00 36.53 97 ALA A CA 1
ATOM 777 C C . ALA A 1 97 ? 14.652 61.253 -33.263 1.00 36.53 97 ALA A C 1
ATOM 779 O O . ALA A 1 97 ? 14.198 62.027 -32.421 1.00 36.53 97 ALA A O 1
ATOM 780 N N . SER A 1 98 ? 14.161 61.178 -34.503 1.00 41.78 98 SER A N 1
ATOM 781 C CA . SER A 1 98 ? 12.809 61.646 -34.828 1.00 41.78 98 SER A CA 1
ATOM 782 C C . SER A 1 98 ? 11.806 60.881 -33.955 1.00 41.78 98 SER A C 1
ATOM 784 O O . SER A 1 98 ? 11.798 59.650 -34.012 1.00 41.78 98 SER A O 1
ATOM 786 N N . PRO A 1 99 ? 10.953 61.546 -33.158 1.00 51.97 99 PRO A N 1
ATOM 787 C CA . PRO A 1 99 ? 9.891 60.859 -32.436 1.00 51.97 99 PRO A CA 1
ATOM 788 C C . PRO A 1 99 ? 8.665 60.663 -33.347 1.00 51.97 99 PRO A C 1
ATOM 790 O O . PRO A 1 99 ? 8.282 61.603 -34.049 1.00 51.97 99 PRO A O 1
ATOM 793 N N . PRO A 1 100 ? 7.976 59.505 -33.330 1.00 50.66 100 PRO A N 1
ATOM 794 C CA . PRO A 1 100 ? 6.620 59.450 -33.860 1.00 50.66 100 PRO A CA 1
ATOM 795 C C . PRO A 1 100 ? 5.667 60.253 -32.948 1.00 50.66 100 PRO A C 1
ATOM 797 O O . PRO A 1 100 ? 5.846 60.278 -31.726 1.00 50.66 100 PRO A O 1
ATOM 800 N N . PRO A 1 101 ? 4.654 60.933 -33.515 1.00 44.22 101 PRO A N 1
ATOM 801 C CA . PRO A 1 101 ? 3.851 61.911 -32.791 1.00 44.22 101 PRO A CA 1
ATOM 802 C C . PRO A 1 101 ? 2.901 61.265 -31.775 1.00 44.22 101 PRO A C 1
ATOM 804 O O . PRO A 1 101 ? 2.089 60.399 -32.106 1.00 44.22 101 PRO A O 1
ATOM 807 N N . CYS A 1 102 ? 2.946 61.771 -30.540 1.00 38.03 102 CYS A N 1
ATOM 808 C CA . CYS A 1 102 ? 1.948 61.527 -29.505 1.00 38.03 102 CYS A CA 1
ATOM 809 C C . CYS A 1 102 ? 0.555 61.947 -30.000 1.00 38.03 102 CYS A C 1
ATOM 811 O O . CYS A 1 102 ? 0.251 63.139 -30.108 1.00 38.03 102 CYS A O 1
ATOM 813 N N . ARG A 1 103 ? -0.324 60.977 -30.269 1.00 39.69 103 ARG A N 1
ATOM 814 C CA . ARG A 1 103 ? -1.736 61.255 -30.547 1.00 39.69 103 ARG A CA 1
ATOM 815 C C . ARG A 1 103 ? -2.442 61.578 -29.229 1.00 39.69 103 ARG A C 1
ATOM 817 O O . ARG A 1 103 ? -2.671 60.698 -28.406 1.00 39.69 103 ARG A O 1
ATOM 824 N N . ARG A 1 104 ? -2.765 62.862 -29.044 1.00 41.62 104 ARG A N 1
ATOM 825 C CA . ARG A 1 104 ? -3.657 63.394 -28.000 1.00 41.62 104 ARG A CA 1
ATOM 826 C C . ARG A 1 104 ? -4.954 62.582 -27.946 1.00 41.62 104 ARG A C 1
ATOM 828 O O . ARG A 1 104 ? -5.750 62.644 -28.880 1.00 41.62 104 ARG A O 1
ATOM 835 N N . SER A 1 105 ? -5.210 61.898 -26.838 1.00 40.34 105 SER A N 1
ATOM 836 C CA . SER A 1 105 ? -6.572 61.565 -26.430 1.00 40.34 105 SER A CA 1
ATOM 837 C C . SER A 1 105 ? -7.224 62.844 -25.906 1.00 40.34 105 SER A C 1
ATOM 839 O O . SER A 1 105 ? -6.914 63.309 -24.809 1.00 40.34 105 SER A O 1
ATOM 841 N N . ALA A 1 106 ? -8.074 63.444 -26.738 1.00 42.75 106 ALA A N 1
ATOM 842 C CA . ALA A 1 106 ? -9.002 64.477 -26.317 1.00 42.75 106 ALA A CA 1
ATOM 843 C C . ALA A 1 106 ? -9.949 63.891 -25.262 1.00 42.75 106 ALA A C 1
ATOM 845 O O . ALA A 1 106 ? -10.578 62.857 -25.475 1.00 42.75 106 ALA A O 1
ATOM 846 N N . SER A 1 107 ? -10.020 64.558 -24.118 1.00 46.31 107 SER A N 1
ATOM 847 C CA . SER A 1 107 ? -11.078 64.403 -23.132 1.00 46.31 107 SER A CA 1
ATOM 848 C C . SER A 1 107 ? -12.421 64.795 -23.752 1.00 46.31 107 SER A C 1
ATOM 850 O O . SER A 1 107 ? -12.575 65.931 -24.198 1.00 46.31 107 SER A O 1
ATOM 852 N N . SER A 1 108 ? -13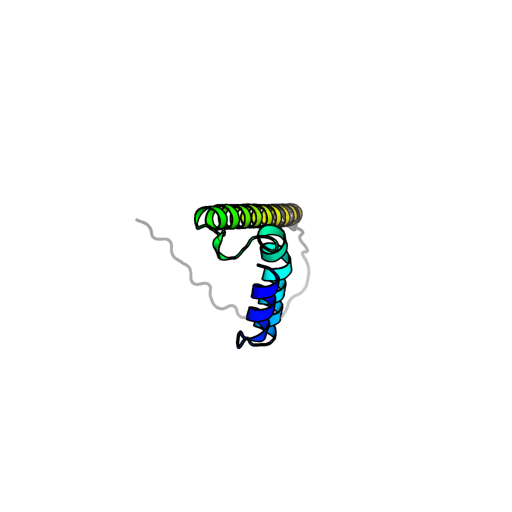.395 63.888 -23.737 1.00 41.34 108 SER A N 1
ATOM 853 C CA . SER A 1 108 ? -14.813 64.238 -23.823 1.00 41.34 108 SER A CA 1
ATOM 854 C C . SER A 1 108 ? -15.610 63.231 -22.996 1.00 41.34 108 SER A C 1
ATOM 856 O O . SER A 1 108 ? -15.731 62.065 -23.362 1.00 41.34 108 SER A O 1
ATOM 858 N N . SER A 1 109 ? -16.095 63.710 -21.852 1.00 44.47 109 SER A N 1
ATOM 859 C CA . SER A 1 109 ? -17.219 63.152 -21.110 1.00 44.47 109 SER A CA 1
ATOM 860 C C . SER A 1 109 ? -18.203 64.300 -20.906 1.00 44.47 109 SER A C 1
ATOM 862 O O . SER A 1 109 ? -17.783 65.318 -20.357 1.00 44.47 109 SER A O 1
ATOM 864 N N . ALA A 1 110 ? -19.461 64.059 -21.292 1.00 38.12 110 ALA A N 1
ATOM 865 C CA . ALA A 1 110 ? -20.667 64.867 -21.062 1.00 38.12 110 ALA A CA 1
ATOM 866 C C . ALA A 1 110 ? -20.778 66.214 -21.800 1.00 38.12 110 ALA A C 1
ATOM 868 O O . ALA A 1 110 ? -19.874 67.067 -21.680 1.00 38.12 110 ALA A O 1
#

pLDDT: mean 75.17, std 23.03, range [32.06, 96.75]

Organism: NCBI:txid2596892

Secondary structure (DSSP, 8-state):
-HHHHHHHHTTS---HHHHHHHHHHIIIIIHHHHTTS-GGG--HHHHHHHHHHHHHHHHHHHHHHHHHHHHHHHHH-----S---------------PPPP---------